Protein AF-A0A7S1MUW9-F1 (afdb_monomer)

Foldseek 3Di:
DDPDDDDADPVRVVCVVVVVVVVLVVLVVVQVVVCVVPVAGQEAEEEEEPVDDPVVVVVVVVVQQVDADPVRHGGNYHYHYHYDHACVQVVCVVVVVGPYYYPHDDDDDDPPDDDDD

Secondary structure (DSSP, 8-state):
----PPPPPHHHHHHHHHHHHHHHHHHHHHHHHHHHHHSS-SEEEEEEETTS-HHHHHHHHHHHHH---TTSPPP-PEEEEEEE-TTHHHHHHHTTS-SEEES-------TT-----

Structure (mmCIF, N/CA/C/O backbone):
data_AF-A0A7S1MUW9-F1
#
_entry.id   AF-A0A7S1MUW9-F1
#
loop_
_atom_site.group_PDB
_atom_site.id
_atom_site.type_symbol
_atom_site.label_atom_id
_atom_site.label_alt_id
_atom_site.label_comp_id
_atom_site.label_asym_id
_atom_site.label_entity_id
_atom_site.label_seq_id
_atom_site.pdbx_PDB_ins_code
_atom_site.Cartn_x
_atom_site.Cartn_y
_atom_site.Cartn_z
_atom_site.occupancy
_atom_site.B_iso_or_equiv
_atom_site.auth_seq_id
_atom_site.auth_comp_id
_atom_site.auth_asym_id
_atom_site.auth_atom_id
_atom_site.pdbx_PDB_model_num
ATOM 1 N N . ARG A 1 1 ? -14.081 40.974 12.068 1.00 49.91 1 ARG A N 1
ATOM 2 C CA . ARG A 1 1 ? -14.642 39.647 11.719 1.00 49.91 1 ARG A CA 1
ATOM 3 C C . ARG A 1 1 ? -13.816 38.604 12.465 1.00 49.91 1 ARG A C 1
ATOM 5 O O . ARG A 1 1 ? -12.704 38.341 12.044 1.00 49.91 1 ARG A O 1
ATOM 12 N N . SER A 1 2 ? -14.281 38.141 13.627 1.00 49.88 2 SER A N 1
ATOM 13 C CA . SER A 1 2 ? -13.560 37.153 14.443 1.00 49.88 2 SER A CA 1
ATOM 14 C C . SER A 1 2 ? -14.058 35.762 14.054 1.00 49.88 2 SER A C 1
ATOM 16 O O . SER A 1 2 ? -15.245 35.469 14.198 1.00 49.88 2 SER A O 1
ATOM 18 N N . SER A 1 3 ? -13.181 34.947 13.473 1.00 55.06 3 SER A N 1
ATOM 19 C CA . SER A 1 3 ? -13.451 33.548 13.152 1.00 55.06 3 SER A CA 1
ATOM 20 C C . SER A 1 3 ? -13.423 32.739 14.445 1.00 55.06 3 SER A C 1
ATOM 22 O O . SER A 1 3 ? -12.357 32.478 14.999 1.00 55.06 3 SER A O 1
ATOM 24 N N . ARG A 1 4 ? -14.604 32.368 14.946 1.00 63.69 4 ARG A N 1
ATOM 25 C CA . ARG A 1 4 ? -14.751 31.425 16.059 1.00 63.69 4 ARG A CA 1
ATOM 26 C C . ARG A 1 4 ? -14.201 30.072 15.610 1.00 63.69 4 ARG A C 1
ATOM 28 O O . ARG A 1 4 ? -14.782 29.428 14.742 1.00 63.69 4 ARG A O 1
ATOM 35 N N . GLN A 1 5 ? -13.067 29.675 16.169 1.00 63.66 5 GLN A N 1
ATOM 36 C CA . GLN A 1 5 ? -12.464 28.375 15.916 1.00 63.66 5 GLN A CA 1
ATOM 37 C C . GLN A 1 5 ? -13.308 27.314 16.630 1.00 63.66 5 GLN A C 1
ATOM 39 O O . GLN A 1 5 ? -13.495 27.383 17.844 1.00 63.66 5 GLN A O 1
ATOM 44 N N . ALA A 1 6 ? -13.901 26.396 15.867 1.00 72.31 6 ALA A N 1
ATOM 45 C CA . ALA A 1 6 ? -14.698 25.313 16.427 1.00 72.31 6 ALA A CA 1
ATOM 46 C C . ALA A 1 6 ? -13.759 24.312 17.113 1.00 72.31 6 ALA A C 1
ATOM 48 O O . ALA A 1 6 ? -12.879 23.744 16.468 1.00 72.31 6 ALA A O 1
ATOM 49 N N . VAL A 1 7 ? -13.936 24.128 18.420 1.00 81.56 7 VAL A N 1
ATOM 50 C CA . VAL A 1 7 ? -13.227 23.124 19.219 1.00 81.56 7 VAL A CA 1
ATOM 51 C C . VAL A 1 7 ? -14.192 21.972 19.461 1.00 81.56 7 VAL A C 1
ATOM 53 O O . VAL A 1 7 ? -15.357 22.202 19.795 1.00 81.56 7 VAL A O 1
ATOM 56 N N . LEU A 1 8 ? -13.723 20.742 19.254 1.00 79.00 8 LEU A N 1
ATOM 57 C CA . LEU A 1 8 ? -14.513 19.547 19.529 1.00 79.00 8 LEU A CA 1
ATOM 58 C C . LEU A 1 8 ? -14.856 19.482 21.022 1.00 79.00 8 LEU A C 1
ATOM 60 O O . LEU A 1 8 ? -14.048 19.815 21.888 1.00 79.00 8 LEU A O 1
ATOM 64 N N . THR A 1 9 ? -16.086 19.078 21.320 1.00 91.69 9 THR A N 1
ATOM 65 C CA . THR A 1 9 ? -16.493 18.750 22.688 1.00 91.69 9 THR A CA 1
ATOM 66 C C . THR A 1 9 ? -15.922 17.385 23.069 1.00 91.69 9 THR A C 1
ATOM 68 O O . THR A 1 9 ? -15.565 16.606 22.189 1.00 91.69 9 THR A O 1
ATOM 71 N N . SER A 1 10 ? -15.896 17.041 24.358 1.00 85.75 10 SER A N 1
ATOM 72 C CA . SER A 1 10 ? -15.489 15.699 24.811 1.00 85.75 10 SER A CA 1
ATOM 73 C C . SER A 1 10 ? -16.268 14.581 24.103 1.00 85.75 10 SER A C 1
ATOM 75 O O . SER A 1 10 ? -15.675 13.625 23.617 1.00 85.75 10 SER A O 1
ATOM 77 N N . ALA A 1 11 ? -17.584 14.752 23.949 1.00 85.56 11 ALA A N 1
ATOM 78 C CA . ALA A 1 11 ? -18.428 13.833 23.187 1.00 85.56 11 ALA A CA 1
ATOM 79 C C . ALA A 1 11 ? -18.089 13.816 21.683 1.00 85.56 11 ALA A C 1
ATOM 81 O O . ALA A 1 11 ? -18.139 12.764 21.053 1.00 85.56 11 ALA A O 1
ATOM 82 N N . GLY A 1 12 ? -17.728 14.966 21.102 1.00 89.56 12 GLY A N 1
ATOM 83 C CA . GLY A 1 12 ? -17.287 15.055 19.709 1.00 89.56 12 GLY A CA 1
ATOM 84 C C . GLY A 1 12 ? -15.931 14.387 19.467 1.00 89.56 12 GLY A C 1
ATOM 85 O O . GLY A 1 12 ? -15.728 13.805 18.407 1.00 89.56 12 GLY A O 1
ATOM 86 N N . GLN A 1 13 ? -15.026 14.439 20.446 1.00 90.69 13 GLN A N 1
ATOM 87 C CA . GLN A 1 13 ? -13.736 13.751 20.404 1.00 90.69 13 GLN A CA 1
ATOM 88 C C . GLN A 1 13 ? -13.928 12.230 20.401 1.00 90.69 13 GLN A C 1
ATOM 90 O O . GLN A 1 13 ? -13.397 11.556 19.524 1.00 90.69 13 GLN A O 1
ATOM 95 N N . GLU A 1 14 ? -14.732 11.712 21.333 1.00 88.94 14 GLU A N 1
ATOM 96 C CA . GLU A 1 14 ? -15.030 10.277 21.431 1.00 88.94 14 GLU A CA 1
ATOM 97 C C . GLU A 1 14 ? -15.754 9.756 20.185 1.00 88.94 14 GLU A C 1
ATOM 99 O O . GLU A 1 14 ? -15.379 8.731 19.620 1.00 88.94 14 GLU A O 1
ATOM 104 N N . LEU A 1 15 ? -16.726 10.516 19.669 1.00 91.31 15 LEU A N 1
ATOM 105 C CA . LEU A 1 15 ? -17.398 10.173 18.415 1.00 91.31 15 LEU A CA 1
ATOM 106 C C . LEU A 1 15 ? -16.426 10.125 17.228 1.00 91.31 15 LEU A C 1
ATOM 108 O O . LEU A 1 15 ? -16.588 9.295 16.338 1.00 91.31 15 LEU A O 1
ATOM 112 N N . LEU A 1 16 ? -15.427 11.011 17.189 1.00 90.12 16 LEU A N 1
ATOM 113 C CA . LEU A 1 16 ? -14.424 11.015 16.126 1.00 90.12 16 LEU A CA 1
ATOM 114 C C . LEU A 1 16 ? -13.533 9.767 16.192 1.00 90.12 16 LEU A C 1
ATOM 116 O O . LEU A 1 16 ? -13.212 9.202 15.147 1.00 90.12 16 LEU A O 1
ATOM 120 N N . ILE A 1 17 ? -13.137 9.353 17.399 1.00 88.00 17 ILE A N 1
ATOM 121 C CA . ILE A 1 17 ? -12.303 8.165 17.622 1.00 88.00 17 ILE A CA 1
ATOM 122 C C . ILE A 1 17 ? -13.068 6.913 17.189 1.00 88.00 17 ILE A C 1
ATOM 124 O O . ILE A 1 17 ? -12.619 6.202 16.288 1.00 88.00 17 ILE A O 1
ATOM 128 N N . GLU A 1 18 ? -14.259 6.692 17.748 1.00 90.50 18 GLU A N 1
ATOM 129 C CA . GLU A 1 18 ? -15.059 5.508 17.420 1.00 90.50 18 GLU A CA 1
ATOM 130 C C . GLU A 1 18 ? -15.566 5.529 15.974 1.00 90.50 18 GLU A C 1
ATOM 132 O O . GLU A 1 18 ? -15.588 4.503 15.298 1.00 90.50 18 GLU A O 1
ATOM 137 N N . GLY A 1 19 ? -15.894 6.706 15.436 1.00 88.12 19 GLY A N 1
ATOM 138 C CA . GLY A 1 19 ? -16.291 6.855 14.038 1.00 88.12 19 GLY A CA 1
ATOM 139 C C . GLY A 1 19 ? -15.185 6.454 13.059 1.00 88.12 19 GLY A C 1
ATOM 140 O O . GLY A 1 19 ? -15.464 5.787 12.064 1.00 88.12 19 GLY A O 1
ATOM 141 N N . ARG A 1 20 ? -13.923 6.810 13.342 1.00 88.31 20 ARG A N 1
ATOM 142 C CA . ARG A 1 20 ? -12.776 6.383 12.521 1.00 88.31 20 ARG A CA 1
ATOM 143 C C . ARG A 1 20 ? -12.573 4.877 12.578 1.00 88.31 20 ARG A C 1
ATOM 145 O O . ARG A 1 20 ? -12.384 4.266 11.531 1.00 88.31 20 ARG A O 1
ATOM 152 N N . ARG A 1 21 ? -12.665 4.287 13.771 1.00 86.75 21 ARG A N 1
ATOM 153 C CA . ARG A 1 21 ? -12.562 2.838 13.948 1.00 86.75 21 ARG A CA 1
ATOM 154 C C . ARG A 1 21 ? -13.638 2.095 13.151 1.00 86.75 21 ARG A C 1
ATOM 156 O O . ARG A 1 21 ? -13.322 1.170 12.411 1.00 86.75 21 ARG A O 1
ATOM 163 N N . LEU A 1 22 ? -14.898 2.523 13.245 1.00 88.00 22 LEU A N 1
ATOM 164 C CA . LEU A 1 22 ? -16.001 1.899 12.506 1.00 88.00 22 LEU A CA 1
ATOM 165 C C . LEU A 1 22 ? -15.837 2.029 10.987 1.00 88.00 22 LEU A C 1
ATOM 167 O O . LEU A 1 22 ? -16.148 1.090 10.257 1.00 88.00 22 LEU A O 1
ATOM 171 N N . LEU A 1 23 ? -15.336 3.171 10.505 1.00 84.00 23 LEU A N 1
ATOM 172 C CA . LEU A 1 23 ? -15.016 3.350 9.087 1.00 84.00 23 LEU A CA 1
ATOM 173 C C . LEU A 1 23 ? -13.931 2.370 8.628 1.00 84.00 23 LEU A C 1
ATOM 175 O O . LEU A 1 23 ? -14.105 1.732 7.594 1.00 84.00 23 LEU A O 1
ATOM 179 N N . GLN A 1 24 ? -12.871 2.184 9.419 1.00 78.94 24 GLN A N 1
ATOM 180 C CA . GLN A 1 24 ? -11.824 1.200 9.124 1.00 78.94 24 GLN A CA 1
ATOM 181 C C . GLN A 1 24 ? -12.382 -0.231 9.069 1.00 78.94 24 GLN A C 1
ATOM 183 O O . GLN A 1 24 ? -12.053 -0.992 8.159 1.00 78.94 24 GLN A O 1
ATOM 188 N N . GLU A 1 25 ? -13.261 -0.599 10.006 1.00 77.88 25 GLU A N 1
ATOM 189 C CA . GLU A 1 25 ? -13.910 -1.915 10.017 1.00 77.88 25 GLU A CA 1
ATOM 190 C C . GLU A 1 25 ? -14.807 -2.121 8.779 1.00 77.88 25 GLU A C 1
ATOM 192 O O . GLU A 1 25 ? -14.772 -3.183 8.150 1.00 77.88 25 GLU A O 1
ATOM 197 N N . LEU A 1 26 ? -15.570 -1.099 8.378 1.00 76.38 26 LEU A N 1
ATOM 198 C CA . LEU A 1 26 ? -16.399 -1.119 7.167 1.00 76.38 26 LEU A CA 1
ATOM 199 C C . LEU A 1 26 ? -15.565 -1.253 5.887 1.00 76.38 26 LEU A C 1
ATOM 201 O O . LEU A 1 26 ? -15.897 -2.076 5.028 1.00 76.38 26 LEU A O 1
ATOM 205 N N . ASP A 1 27 ? -14.475 -0.495 5.773 1.00 75.69 27 ASP A N 1
ATOM 206 C CA . ASP A 1 27 ? -13.556 -0.568 4.634 1.00 75.69 27 ASP A CA 1
ATOM 207 C C . ASP A 1 27 ? -12.922 -1.963 4.531 1.00 75.69 27 ASP A C 1
ATOM 209 O O . ASP A 1 27 ? -12.880 -2.555 3.447 1.00 75.69 27 ASP A O 1
ATOM 213 N N . ALA A 1 28 ? -12.525 -2.557 5.662 1.00 75.75 28 ALA A N 1
ATOM 214 C CA . ALA A 1 28 ? -11.990 -3.916 5.706 1.00 75.75 28 ALA A CA 1
ATOM 215 C C . ALA A 1 28 ? -13.003 -4.966 5.209 1.00 75.75 28 ALA A C 1
ATOM 217 O O . ALA A 1 28 ? -12.640 -5.881 4.458 1.00 75.75 28 ALA A O 1
ATOM 218 N N . VAL A 1 29 ? -14.283 -4.836 5.581 1.00 76.81 29 VAL A N 1
ATOM 219 C CA . VAL A 1 29 ? -15.356 -5.723 5.099 1.00 76.81 29 VAL A CA 1
ATOM 220 C C . VAL A 1 29 ? -15.573 -5.550 3.595 1.00 76.81 29 VAL A C 1
ATOM 222 O O . VAL A 1 29 ? -15.611 -6.545 2.867 1.00 76.81 29 VAL A O 1
ATOM 225 N N . ALA A 1 30 ? -15.663 -4.311 3.107 1.00 71.69 30 ALA A N 1
ATOM 226 C CA . ALA A 1 30 ? -15.852 -4.022 1.687 1.00 71.69 30 ALA A CA 1
ATOM 227 C C . ALA A 1 30 ? -14.697 -4.570 0.831 1.00 71.69 30 ALA A C 1
ATOM 229 O O . ALA A 1 30 ? -14.931 -5.199 -0.207 1.00 71.69 30 ALA A O 1
ATOM 230 N N . ASN A 1 31 ? -13.459 -4.400 1.301 1.00 67.31 31 ASN A N 1
ATOM 231 C CA . ASN A 1 31 ? -12.265 -4.926 0.647 1.00 67.31 31 ASN A CA 1
ATOM 232 C C . ASN A 1 31 ? -12.250 -6.458 0.631 1.00 67.31 31 ASN A C 1
ATOM 234 O O . ASN A 1 31 ? -11.940 -7.055 -0.400 1.00 67.31 31 ASN A O 1
ATOM 238 N N . ARG A 1 32 ? -12.664 -7.115 1.723 1.00 71.44 32 ARG A N 1
ATOM 239 C CA . ARG A 1 32 ? -12.769 -8.582 1.777 1.00 71.44 32 ARG A CA 1
ATOM 240 C C . ARG A 1 32 ? -13.807 -9.122 0.797 1.00 71.44 32 ARG A C 1
ATOM 242 O O . ARG A 1 32 ? -13.526 -10.098 0.109 1.00 71.44 32 ARG A O 1
ATOM 249 N N . VAL A 1 33 ? -14.980 -8.495 0.713 1.00 66.38 33 VAL A N 1
ATOM 250 C CA . VAL A 1 33 ? -16.025 -8.888 -0.247 1.00 66.38 33 VAL A CA 1
ATOM 251 C C . VAL A 1 33 ? -15.523 -8.724 -1.681 1.00 66.38 33 VAL A C 1
ATOM 253 O O . VAL A 1 33 ? -15.708 -9.627 -2.495 1.00 66.38 33 VAL A O 1
ATOM 256 N N . ARG A 1 34 ? -14.834 -7.615 -1.984 1.00 59.50 34 ARG A N 1
ATOM 257 C CA . ARG A 1 34 ? -14.281 -7.373 -3.322 1.00 59.50 34 ARG A CA 1
ATOM 258 C C . ARG A 1 34 ? -13.210 -8.401 -3.684 1.00 59.50 34 ARG A C 1
ATOM 260 O O . ARG A 1 34 ? -13.311 -8.998 -4.749 1.00 59.50 34 ARG A O 1
ATOM 267 N N . ARG A 1 35 ? -12.293 -8.707 -2.760 1.00 65.75 35 ARG A N 1
ATOM 268 C CA . ARG A 1 35 ? -11.271 -9.750 -2.934 1.00 65.75 35 ARG A CA 1
ATOM 269 C C . ARG A 1 35 ? -11.868 -11.135 -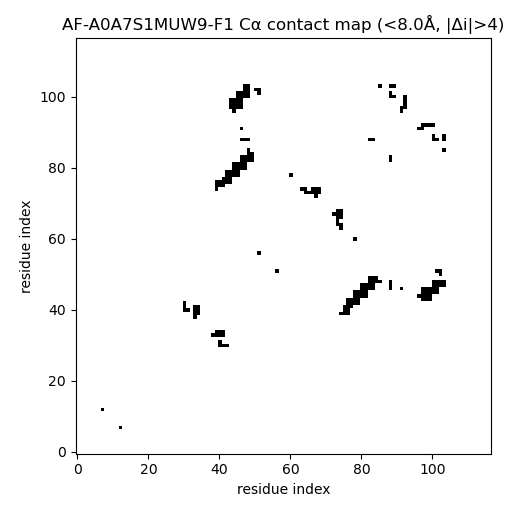3.162 1.00 65.75 35 ARG A C 1
ATOM 271 O O . ARG A 1 35 ? -11.350 -11.881 -3.978 1.00 65.75 35 ARG A O 1
ATOM 278 N N . ILE A 1 36 ? -12.960 -11.484 -2.483 1.00 62.59 36 ILE A N 1
ATOM 279 C CA . ILE A 1 36 ? -13.650 -12.764 -2.715 1.00 62.59 36 ILE A CA 1
ATOM 280 C C . ILE A 1 36 ? -14.298 -12.796 -4.107 1.00 62.59 36 ILE A C 1
ATOM 282 O O . ILE A 1 36 ? -14.291 -13.837 -4.755 1.00 62.59 36 ILE A O 1
ATOM 286 N N . ALA A 1 37 ? -14.848 -11.672 -4.572 1.00 57.06 37 ALA A N 1
ATOM 287 C CA . ALA A 1 37 ? -15.536 -11.599 -5.859 1.00 57.06 37 ALA A CA 1
ATOM 288 C C . ALA A 1 37 ? -14.587 -11.553 -7.070 1.00 57.06 37 ALA A C 1
ATOM 290 O O . ALA A 1 37 ? -14.951 -12.051 -8.131 1.00 57.06 37 ALA A O 1
ATOM 291 N N . THR A 1 38 ? -13.402 -10.950 -6.938 1.00 58.47 38 THR A N 1
ATOM 292 C CA . THR A 1 38 ? -12.468 -10.733 -8.061 1.00 58.47 38 THR A CA 1
ATOM 293 C C . THR A 1 38 ? -11.147 -11.485 -7.924 1.00 58.47 38 THR A C 1
ATOM 295 O O . THR A 1 38 ? -10.402 -11.565 -8.892 1.00 58.47 38 THR A O 1
ATOM 298 N N . GLY A 1 39 ? -10.814 -11.991 -6.735 1.00 63.06 39 GLY A N 1
ATOM 299 C CA . GLY A 1 39 ? -9.461 -12.441 -6.388 1.00 63.06 39 GLY A CA 1
ATOM 300 C C . GLY A 1 39 ? -8.491 -11.298 -6.049 1.00 63.06 39 GLY A C 1
ATOM 301 O O . GLY A 1 39 ? -7.389 -11.567 -5.582 1.00 63.06 39 GLY A O 1
ATOM 302 N N . TRP A 1 40 ? -8.896 -10.033 -6.225 1.00 63.53 40 TRP A N 1
ATOM 303 C CA . TRP A 1 40 ? -8.039 -8.847 -6.108 1.00 63.53 40 TRP A CA 1
ATOM 304 C C . TRP A 1 40 ? -8.533 -7.871 -5.037 1.00 63.53 40 TRP A C 1
ATOM 306 O O . TRP A 1 40 ? -9.731 -7.617 -4.898 1.00 63.53 40 TRP A O 1
ATOM 316 N N . GLU A 1 41 ? -7.606 -7.264 -4.301 1.00 67.50 41 GLU A N 1
ATOM 317 C CA . GLU A 1 41 ? -7.922 -6.183 -3.362 1.00 67.50 41 GLU A CA 1
ATOM 318 C C . GLU A 1 41 ? -8.327 -4.902 -4.105 1.00 67.50 41 GLU A C 1
ATOM 320 O O . GLU A 1 41 ? -7.793 -4.597 -5.172 1.00 67.50 41 GLU A O 1
ATOM 325 N N . SER A 1 42 ? -9.285 -4.141 -3.553 1.00 76.62 42 SER A N 1
ATOM 326 C CA . SER A 1 42 ? -9.751 -2.866 -4.130 1.00 76.62 42 SER A CA 1
ATOM 327 C C . SER A 1 42 ? -8.628 -1.853 -4.302 1.00 76.62 42 SER A C 1
ATOM 329 O O . SER A 1 42 ? -8.578 -1.095 -5.269 1.00 76.62 42 SER A O 1
ATOM 331 N N . GLU A 1 43 ? -7.809 -1.777 -3.264 1.00 86.62 43 GLU A N 1
ATOM 332 C CA . GLU A 1 43 ? -6.828 -0.748 -3.025 1.00 86.62 43 GLU A CA 1
ATOM 333 C C . GLU A 1 43 ? -5.741 -1.369 -2.158 1.00 86.62 43 GLU A C 1
ATOM 335 O O . GLU A 1 43 ? -6.061 -2.096 -1.222 1.00 86.62 43 GLU A O 1
ATOM 340 N N . LEU A 1 44 ? -4.489 -1.092 -2.505 1.00 88.62 44 LEU A N 1
ATOM 341 C CA . LEU A 1 44 ? -3.310 -1.530 -1.776 1.00 88.62 44 LEU A CA 1
ATOM 342 C C . LEU A 1 44 ? -2.522 -0.283 -1.384 1.00 88.62 44 LEU A C 1
ATOM 344 O O . LEU A 1 44 ? -2.021 0.444 -2.252 1.00 88.62 44 LEU A O 1
ATOM 348 N N . THR A 1 45 ? -2.438 -0.015 -0.085 1.00 92.06 45 THR A N 1
ATOM 349 C CA . THR A 1 45 ? -1.687 1.112 0.464 1.00 92.06 45 THR A CA 1
ATOM 350 C C . THR A 1 45 ? -0.286 0.662 0.841 1.00 92.06 45 THR A C 1
ATOM 352 O O . THR A 1 45 ? -0.085 -0.118 1.765 1.00 92.06 45 THR A O 1
ATOM 355 N N . MET A 1 46 ? 0.702 1.181 0.124 1.00 92.75 46 MET A N 1
ATOM 356 C CA . MET A 1 46 ? 2.111 0.893 0.347 1.00 92.75 46 MET A CA 1
ATOM 357 C C . MET A 1 46 ? 2.775 2.088 1.016 1.00 92.75 46 MET A C 1
ATOM 359 O O . MET A 1 46 ? 2.608 3.228 0.573 1.00 92.75 46 MET A 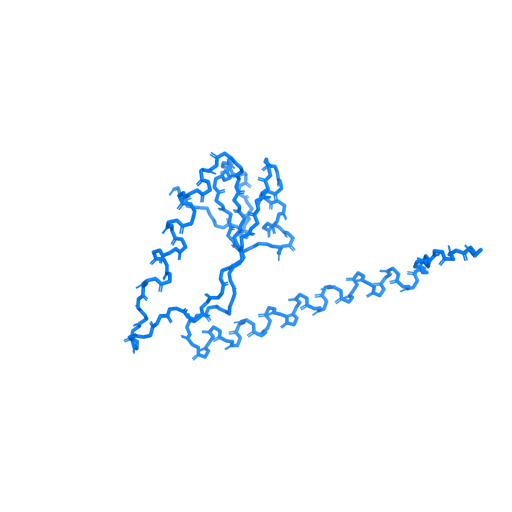O 1
ATOM 363 N N . VAL A 1 47 ? 3.564 1.825 2.048 1.00 92.25 47 VAL A N 1
ATOM 364 C CA . VAL A 1 47 ? 4.453 2.805 2.662 1.00 92.25 47 VAL A CA 1
ATOM 365 C C . VAL A 1 47 ? 5.898 2.478 2.304 1.00 92.25 47 VAL A C 1
ATOM 367 O O . VAL A 1 47 ? 6.313 1.321 2.308 1.00 92.25 47 VAL A O 1
ATOM 370 N N . VAL A 1 48 ? 6.665 3.495 1.937 1.00 90.88 48 VAL A N 1
ATOM 371 C CA . VAL A 1 48 ? 8.044 3.329 1.483 1.00 90.88 48 VAL A CA 1
ATOM 372 C C . VAL A 1 48 ? 8.950 4.230 2.301 1.00 90.88 48 VAL A C 1
ATOM 374 O O . VAL A 1 48 ? 8.658 5.419 2.449 1.00 90.88 48 VAL A O 1
ATOM 377 N N . ASP A 1 49 ? 10.037 3.661 2.819 1.00 88.75 49 ASP A N 1
ATOM 378 C CA . ASP A 1 49 ? 11.088 4.441 3.465 1.00 88.75 49 ASP A CA 1
ATOM 379 C C . ASP A 1 49 ? 11.789 5.355 2.444 1.00 88.75 49 ASP A C 1
ATOM 381 O O . ASP A 1 49 ? 12.101 4.939 1.324 1.00 88.75 49 ASP A O 1
ATOM 385 N N . ASP A 1 50 ? 12.049 6.608 2.822 1.00 84.62 50 ASP A N 1
ATOM 386 C CA . ASP A 1 50 ? 12.678 7.611 1.948 1.00 84.62 50 ASP A CA 1
ATOM 387 C C . ASP A 1 50 ? 14.079 7.212 1.435 1.00 84.62 50 ASP A C 1
ATOM 389 O O . ASP A 1 50 ? 14.535 7.747 0.422 1.00 84.62 50 ASP A O 1
ATOM 393 N N . ALA A 1 51 ? 14.752 6.240 2.064 1.00 85.88 51 ALA A N 1
ATOM 394 C CA . ALA A 1 51 ? 15.999 5.669 1.557 1.00 85.88 51 ALA A CA 1
ATOM 395 C C . ALA A 1 51 ? 15.828 4.924 0.219 1.00 85.88 51 ALA A C 1
ATOM 397 O O . ALA A 1 51 ? 16.798 4.762 -0.529 1.00 85.88 51 ALA A O 1
ATOM 398 N N . ILE A 1 52 ? 14.613 4.474 -0.115 1.00 86.31 52 ILE A N 1
ATOM 399 C CA . ILE A 1 52 ? 14.322 3.840 -1.402 1.00 86.31 52 ILE A CA 1
ATOM 400 C C . ILE A 1 52 ? 14.159 4.906 -2.487 1.00 86.31 52 ILE A C 1
ATOM 402 O O . ILE A 1 52 ? 13.394 5.867 -2.377 1.00 86.31 52 ILE A O 1
ATOM 406 N N . ALA A 1 53 ? 14.832 4.690 -3.618 1.00 89.06 53 ALA A N 1
ATOM 407 C CA . ALA A 1 53 ? 14.687 5.549 -4.782 1.00 89.06 53 ALA A CA 1
ATOM 408 C C . ALA A 1 53 ? 13.233 5.542 -5.292 1.00 89.06 53 ALA A C 1
ATOM 410 O O . ALA A 1 53 ? 12.762 4.549 -5.843 1.00 89.06 53 ALA A O 1
ATOM 411 N N . ARG A 1 54 ? 12.548 6.691 -5.198 1.00 88.31 54 ARG A N 1
ATOM 412 C CA . ARG A 1 54 ? 11.161 6.879 -5.679 1.00 88.31 54 ARG A CA 1
ATOM 413 C C . ARG A 1 54 ? 10.934 6.371 -7.103 1.00 88.31 54 ARG A C 1
ATOM 415 O O . ARG A 1 54 ? 9.880 5.824 -7.400 1.00 88.31 54 ARG A O 1
ATOM 422 N N . ARG A 1 55 ? 11.931 6.528 -7.980 1.00 92.00 55 ARG A N 1
ATOM 423 C CA . ARG A 1 55 ? 11.856 6.032 -9.358 1.00 92.00 55 ARG A CA 1
ATOM 424 C C . ARG A 1 55 ? 11.690 4.515 -9.420 1.00 92.00 55 ARG A C 1
ATOM 426 O O . ARG A 1 55 ? 10.833 4.057 -10.156 1.00 92.00 55 ARG A O 1
ATOM 433 N N . ALA A 1 56 ? 12.430 3.764 -8.606 1.00 90.62 56 ALA A N 1
ATOM 434 C CA . ALA A 1 56 ? 12.298 2.311 -8.557 1.00 90.62 56 ALA A CA 1
ATOM 435 C C . ALA A 1 56 ? 10.887 1.888 -8.117 1.00 90.62 56 ALA A C 1
ATOM 437 O O . ALA A 1 56 ? 10.324 0.952 -8.671 1.00 90.62 56 ALA A O 1
ATOM 438 N N . VAL A 1 57 ? 10.281 2.618 -7.172 1.00 92.44 57 VAL A N 1
ATOM 439 C CA . VAL A 1 57 ? 8.887 2.382 -6.763 1.00 92.44 57 VAL A CA 1
ATOM 440 C C . VAL A 1 57 ? 7.925 2.641 -7.919 1.00 92.44 57 VAL A C 1
ATOM 442 O O . VAL A 1 57 ? 7.041 1.829 -8.166 1.00 92.44 57 VAL A O 1
ATOM 445 N N . PHE A 1 58 ? 8.094 3.743 -8.653 1.00 93.56 58 PHE A N 1
ATOM 446 C CA . PHE A 1 58 ? 7.242 4.031 -9.807 1.00 93.56 58 PHE A CA 1
ATOM 447 C C . PHE A 1 58 ? 7.406 3.008 -10.933 1.00 93.56 58 PHE A C 1
ATOM 449 O O . PHE A 1 58 ? 6.396 2.586 -11.488 1.00 93.56 58 PHE A O 1
ATOM 456 N N . ASP A 1 59 ? 8.629 2.550 -11.204 1.00 94.19 59 ASP A N 1
ATOM 457 C CA . ASP A 1 59 ? 8.891 1.490 -12.182 1.00 94.19 59 ASP A CA 1
ATOM 458 C C . ASP A 1 59 ? 8.187 0.176 -11.762 1.00 94.19 59 ASP A C 1
ATOM 460 O O . ASP A 1 59 ? 7.584 -0.505 -12.592 1.00 94.19 59 ASP A O 1
ATOM 464 N N . LEU A 1 60 ? 8.178 -0.160 -10.463 1.00 92.69 60 LEU A N 1
ATOM 465 C CA . LEU A 1 60 ? 7.431 -1.310 -9.927 1.00 92.69 60 LEU A CA 1
ATOM 466 C C . LEU A 1 60 ? 5.911 -1.138 -10.052 1.00 92.69 60 LEU A C 1
ATOM 468 O O . LEU A 1 60 ? 5.211 -2.085 -10.408 1.00 92.69 60 LEU A O 1
ATOM 472 N N . MET A 1 61 ? 5.387 0.059 -9.777 1.00 94.06 61 MET A N 1
ATOM 473 C CA . MET A 1 61 ? 3.960 0.359 -9.935 1.00 94.06 61 MET A CA 1
ATOM 474 C C . MET A 1 61 ? 3.528 0.250 -11.401 1.00 94.06 61 MET A C 1
ATOM 476 O O . MET A 1 61 ? 2.468 -0.302 -11.693 1.00 94.06 61 MET A O 1
ATOM 480 N N . GLU A 1 62 ? 4.344 0.749 -12.328 1.00 94.50 62 GLU A N 1
ATOM 481 C CA . GLU A 1 62 ? 4.112 0.600 -13.765 1.00 94.50 62 GLU A CA 1
ATOM 482 C C . GLU A 1 62 ? 4.126 -0.879 -14.167 1.00 94.50 62 GLU A C 1
ATOM 484 O O . GLU A 1 62 ? 3.190 -1.350 -14.816 1.00 94.50 62 GLU A O 1
ATOM 489 N N . ALA A 1 63 ? 5.132 -1.634 -13.716 1.00 93.94 63 ALA A N 1
ATOM 490 C CA . ALA A 1 63 ? 5.228 -3.066 -13.969 1.00 93.94 63 ALA A CA 1
ATOM 491 C C . ALA A 1 63 ? 4.023 -3.842 -13.415 1.00 93.94 63 ALA A C 1
ATOM 493 O O . ALA A 1 63 ? 3.571 -4.787 -14.061 1.00 93.94 63 ALA A O 1
ATOM 494 N N . PHE A 1 64 ? 3.481 -3.438 -12.261 1.00 92.00 64 PHE A N 1
ATOM 495 C CA . PHE A 1 64 ? 2.258 -4.004 -11.692 1.00 92.00 64 PHE A CA 1
ATOM 496 C C . PHE A 1 64 ? 1.047 -3.748 -12.595 1.00 92.00 64 PHE A C 1
ATOM 498 O O . PHE A 1 64 ? 0.358 -4.692 -12.971 1.00 92.00 64 PHE A O 1
ATOM 505 N N . TYR A 1 65 ? 0.808 -2.501 -13.010 1.00 92.06 65 TYR A N 1
ATOM 506 C CA . TYR A 1 65 ? -0.323 -2.180 -13.890 1.00 92.06 65 TYR A CA 1
ATOM 507 C C . TYR A 1 65 ? -0.187 -2.764 -15.305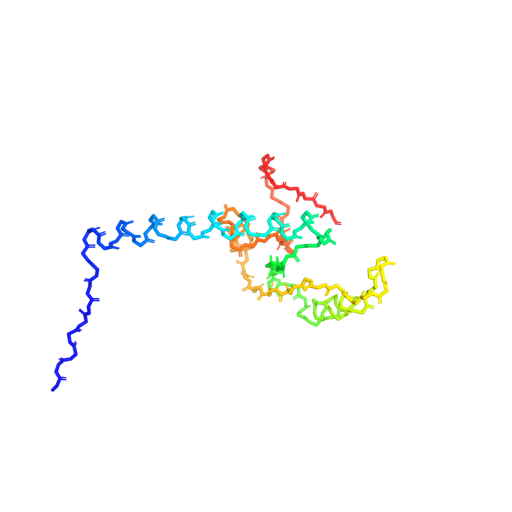 1.00 92.06 65 TYR A C 1
ATOM 509 O O . TYR A 1 65 ? -1.192 -2.922 -16.000 1.00 92.06 65 TYR A O 1
ATOM 517 N N . ALA A 1 66 ? 1.030 -3.107 -15.733 1.00 93.00 66 ALA A N 1
ATOM 518 C CA . ALA A 1 66 ? 1.280 -3.806 -16.989 1.00 93.00 66 ALA A CA 1
ATOM 519 C C . ALA A 1 66 ? 0.969 -5.315 -16.930 1.00 93.00 66 ALA A C 1
ATOM 521 O O . ALA A 1 66 ? 0.827 -5.936 -17.990 1.00 93.00 66 ALA A O 1
ATOM 522 N N . GLN A 1 67 ? 0.853 -5.905 -15.730 1.00 89.56 67 GLN A N 1
ATOM 523 C CA . GLN A 1 67 ? 0.482 -7.314 -15.566 1.00 89.56 67 GLN A CA 1
ATOM 524 C C . GLN A 1 67 ? -0.904 -7.600 -16.145 1.00 89.56 67 GLN A C 1
ATOM 526 O O . GLN A 1 67 ? -1.713 -6.704 -16.396 1.00 89.56 67 GLN A O 1
ATOM 531 N N . ARG A 1 68 ? -1.181 -8.887 -16.354 1.00 86.06 68 ARG A N 1
ATOM 532 C CA . ARG A 1 68 ? -2.483 -9.371 -16.807 1.00 86.06 68 ARG A CA 1
ATOM 533 C C . ARG A 1 68 ? -2.997 -10.424 -15.844 1.00 86.06 68 ARG A C 1
ATOM 535 O O . ARG A 1 68 ? -2.277 -11.360 -15.509 1.00 86.06 68 ARG A O 1
ATOM 542 N N . CYS A 1 69 ? -4.233 -10.244 -15.402 1.00 83.12 69 CYS A N 1
ATOM 543 C CA . CYS A 1 69 ? -4.984 -11.239 -14.658 1.00 83.12 69 CYS A CA 1
ATOM 544 C C . CYS A 1 69 ? -5.285 -12.453 -15.559 1.00 83.12 69 CYS A C 1
ATOM 546 O O . CYS A 1 69 ? -5.121 -12.389 -16.779 1.00 83.12 69 CYS A O 1
ATOM 548 N N . GLU A 1 70 ? -5.746 -13.561 -14.971 1.00 80.75 70 GLU A N 1
ATOM 549 C CA . GLU A 1 70 ? -6.069 -14.796 -15.711 1.00 80.75 70 GLU A CA 1
ATOM 550 C C . GLU A 1 70 ? -7.114 -14.580 -16.821 1.00 80.75 70 GLU A C 1
ATOM 552 O O . GLU A 1 70 ? -7.085 -15.253 -17.849 1.00 80.75 70 GLU A O 1
ATOM 557 N N . ASP A 1 71 ? -8.001 -13.599 -16.646 1.00 81.69 71 ASP A N 1
ATOM 558 C CA . ASP A 1 71 ? -9.017 -13.184 -17.618 1.00 81.69 71 ASP A CA 1
ATOM 559 C C . ASP A 1 71 ? -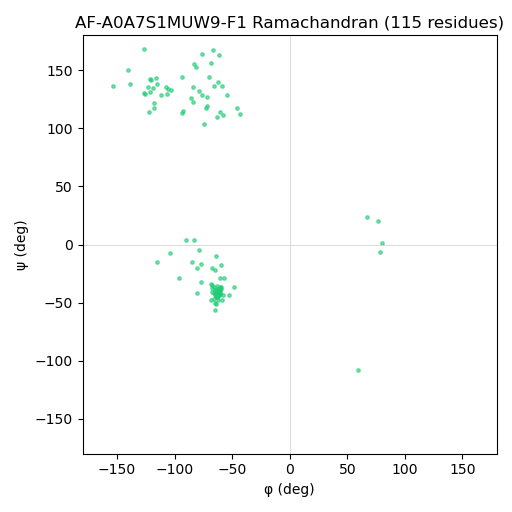8.493 -12.211 -18.702 1.00 81.69 71 ASP A C 1
ATOM 561 O O . ASP A 1 71 ? -9.256 -11.739 -19.546 1.00 81.69 71 ASP A O 1
ATOM 565 N N . GLY A 1 72 ? -7.190 -11.904 -18.699 1.00 83.44 72 GLY A N 1
ATOM 566 C CA . GLY A 1 72 ? -6.528 -11.009 -19.652 1.00 83.44 72 GLY A CA 1
ATOM 567 C C . GLY A 1 72 ? -6.701 -9.510 -19.367 1.00 83.44 72 GLY A C 1
ATOM 568 O O . GLY A 1 72 ? -6.184 -8.673 -20.121 1.00 83.44 72 GLY A O 1
ATOM 569 N N . THR A 1 73 ? -7.396 -9.137 -18.292 1.00 84.25 73 THR A N 1
ATOM 570 C CA . THR A 1 73 ? -7.570 -7.735 -17.886 1.00 84.25 73 THR A CA 1
ATOM 571 C C . THR A 1 73 ? -6.370 -7.230 -17.070 1.00 84.25 73 THR A C 1
ATOM 573 O O . THR A 1 73 ? -5.610 -8.037 -16.531 1.00 84.25 73 THR A O 1
ATOM 576 N N . PRO A 1 74 ? -6.098 -5.910 -17.027 1.00 84.88 74 PRO A N 1
ATOM 577 C CA . PRO A 1 74 ? -5.121 -5.370 -16.083 1.00 84.88 74 PRO A CA 1
ATOM 578 C C . PRO A 1 74 ? -5.638 -5.487 -14.636 1.00 84.88 74 PRO A C 1
ATOM 580 O O . PRO A 1 74 ? -6.856 -5.493 -14.435 1.00 84.88 74 PRO A O 1
ATOM 583 N N . PRO A 1 75 ? -4.751 -5.502 -13.623 1.00 86.69 75 PRO A N 1
ATOM 584 C CA . PRO A 1 75 ? -5.157 -5.545 -12.225 1.00 86.69 75 PRO A CA 1
ATOM 585 C C . PRO A 1 75 ? -6.136 -4.413 -11.875 1.00 86.69 75 PRO A C 1
ATOM 587 O O . PRO A 1 75 ? -5.835 -3.244 -12.132 1.00 86.69 75 PRO A O 1
ATOM 590 N N . PRO A 1 76 ? -7.288 -4.715 -11.249 1.00 83.31 76 PRO A N 1
ATOM 591 C CA . PRO A 1 76 ? -8.258 -3.697 -10.846 1.00 83.31 76 PRO A CA 1
ATOM 592 C C . PRO A 1 76 ? -7.849 -2.958 -9.559 1.00 83.31 76 PRO A C 1
ATOM 594 O O . PRO A 1 76 ? -8.547 -2.042 -9.123 1.00 83.31 76 PRO A O 1
ATOM 597 N N . THR A 1 77 ? -6.750 -3.371 -8.924 1.00 87.06 77 THR A N 1
ATOM 598 C CA . THR A 1 77 ? -6.269 -2.839 -7.648 1.00 87.06 77 THR A CA 1
ATOM 599 C C . THR A 1 77 ? -5.704 -1.436 -7.803 1.00 87.06 77 THR A C 1
ATOM 601 O O . THR A 1 77 ? -4.794 -1.193 -8.594 1.00 87.06 77 THR A O 1
ATOM 604 N N . ARG A 1 78 ? -6.200 -0.506 -6.988 1.00 89.81 78 ARG A N 1
ATOM 605 C CA . ARG A 1 78 ? -5.671 0.855 -6.911 1.00 89.81 78 ARG A CA 1
ATOM 606 C C . ARG A 1 78 ? -4.472 0.920 -5.969 1.00 89.81 78 ARG A C 1
ATOM 608 O O . ARG A 1 78 ? -4.595 0.620 -4.791 1.00 89.81 78 ARG A O 1
ATOM 615 N N . LEU A 1 79 ? -3.324 1.377 -6.448 1.00 92.88 79 LEU A N 1
ATOM 616 C CA . LEU A 1 79 ? -2.155 1.586 -5.590 1.00 92.88 79 LEU A CA 1
ATOM 617 C C . LEU A 1 79 ? -2.203 2.969 -4.920 1.00 92.88 79 LEU A C 1
ATOM 619 O O . LEU A 1 79 ? -2.307 3.992 -5.604 1.00 92.88 79 LEU A O 1
ATOM 623 N N . LYS A 1 80 ? -2.094 3.008 -3.588 1.00 93.75 80 LYS A N 1
ATOM 624 C CA . LYS A 1 80 ? -1.830 4.221 -2.799 1.00 93.75 80 LYS A CA 1
ATOM 625 C C . LYS A 1 80 ? -0.396 4.177 -2.291 1.00 93.75 80 LYS A C 1
ATOM 627 O O . LYS A 1 80 ? 0.011 3.188 -1.698 1.00 93.75 80 LYS A O 1
ATOM 632 N N . LEU A 1 81 ? 0.355 5.254 -2.501 1.00 92.12 81 LEU A N 1
ATOM 633 C CA . LEU A 1 81 ? 1.740 5.361 -2.051 1.00 92.12 81 LEU A CA 1
ATOM 634 C C . LEU A 1 81 ? 1.859 6.408 -0.943 1.00 92.12 81 LEU A C 1
ATOM 636 O O . LEU A 1 81 ? 1.439 7.553 -1.118 1.00 92.12 81 LEU A O 1
ATOM 640 N N . ARG A 1 82 ? 2.475 6.013 0.168 1.00 90.00 82 ARG A N 1
ATOM 641 C CA . ARG A 1 82 ? 2.908 6.884 1.260 1.00 90.00 82 ARG A CA 1
ATOM 642 C C . ARG A 1 82 ? 4.424 6.825 1.365 1.00 90.00 82 ARG A C 1
ATOM 644 O O . ARG A 1 82 ? 5.021 5.773 1.155 1.00 90.00 82 ARG A O 1
ATOM 651 N N . VAL A 1 83 ? 5.040 7.955 1.684 1.00 87.50 83 VAL A N 1
ATOM 652 C CA . VAL A 1 83 ? 6.476 8.021 1.959 1.00 87.50 83 VAL A CA 1
ATOM 653 C C . VAL A 1 83 ? 6.631 8.474 3.395 1.00 87.50 83 VAL A C 1
ATOM 655 O O . VAL A 1 83 ? 6.121 9.532 3.754 1.00 87.50 83 VAL A O 1
ATOM 658 N N . GLU A 1 84 ? 7.302 7.657 4.191 1.00 83.56 84 GLU A N 1
ATOM 659 C CA . GLU A 1 84 ? 7.564 7.909 5.606 1.00 83.56 84 GLU A CA 1
ATOM 660 C C . GLU A 1 84 ? 9.073 7.774 5.860 1.00 83.56 84 GLU A C 1
ATOM 662 O O . GLU A 1 84 ? 9.832 7.324 4.998 1.00 83.56 84 GLU A O 1
ATOM 667 N N . VAL A 1 85 ? 9.526 8.199 7.038 1.00 79.25 85 VAL A N 1
ATOM 668 C CA . VAL A 1 85 ? 10.941 8.149 7.434 1.00 79.25 85 VAL A CA 1
ATOM 669 C C . VAL A 1 85 ? 11.073 7.341 8.726 1.00 79.25 85 VAL A C 1
ATOM 671 O O . VAL A 1 85 ? 10.320 7.568 9.678 1.00 79.25 85 VAL A O 1
ATOM 674 N N . LEU A 1 86 ? 12.064 6.445 8.793 1.00 71.69 86 LEU A N 1
ATOM 675 C CA . LEU A 1 86 ? 12.432 5.686 9.997 1.00 71.69 86 LEU A CA 1
ATOM 676 C C . LEU A 1 86 ? 11.281 4.824 10.554 1.00 71.69 86 LEU A C 1
ATOM 678 O O . LEU A 1 86 ? 10.954 3.781 10.001 1.00 71.69 86 LEU A O 1
ATOM 682 N N . ALA A 1 87 ? 10.706 5.216 11.696 1.00 71.75 87 ALA A N 1
ATOM 683 C CA . ALA A 1 87 ? 9.699 4.432 12.409 1.00 71.75 87 ALA A CA 1
ATOM 684 C C . ALA A 1 87 ? 8.290 4.586 11.814 1.00 71.75 87 ALA A C 1
ATOM 686 O O . ALA A 1 87 ? 7.453 3.706 12.014 1.00 71.75 87 ALA A O 1
ATOM 687 N N . GLY A 1 88 ? 8.039 5.657 11.047 1.00 75.19 88 GLY A N 1
ATOM 688 C CA . GLY A 1 88 ? 6.719 5.928 10.464 1.00 75.19 88 GLY A CA 1
ATOM 689 C C . GLY A 1 88 ? 6.247 4.822 9.514 1.00 75.19 88 GLY A C 1
ATOM 690 O O . GLY A 1 88 ? 5.059 4.526 9.432 1.00 75.19 88 GLY A O 1
ATOM 691 N N . THR A 1 89 ? 7.188 4.130 8.872 1.00 78.94 89 THR A N 1
ATOM 692 C CA . THR A 1 89 ? 6.959 2.968 8.001 1.00 78.94 89 THR A CA 1
ATOM 693 C C . THR A 1 89 ? 6.356 1.788 8.775 1.00 78.94 89 THR A C 1
ATOM 695 O O . THR A 1 89 ? 5.458 1.111 8.278 1.00 78.94 89 THR A O 1
ATOM 698 N N . TRP A 1 90 ? 6.813 1.553 10.010 1.00 81.94 90 TRP A N 1
ATOM 699 C CA . TRP A 1 90 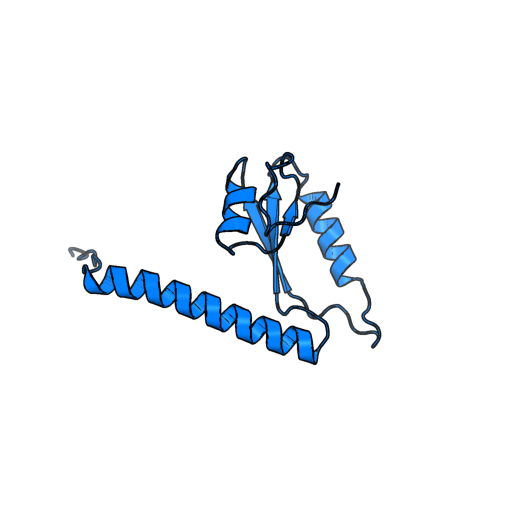? 6.313 0.475 10.872 1.00 81.94 90 TRP A CA 1
ATOM 700 C C . TRP A 1 90 ? 5.003 0.845 11.567 1.00 81.94 90 TRP A C 1
ATOM 702 O O . TRP A 1 90 ? 4.077 0.037 11.640 1.00 81.94 90 TRP A O 1
ATOM 712 N N . GLU A 1 91 ? 4.899 2.084 12.048 1.00 81.88 91 GLU A N 1
ATOM 713 C CA . GLU A 1 91 ? 3.677 2.591 12.670 1.00 81.88 91 GLU A CA 1
ATOM 714 C C . GLU A 1 91 ? 2.498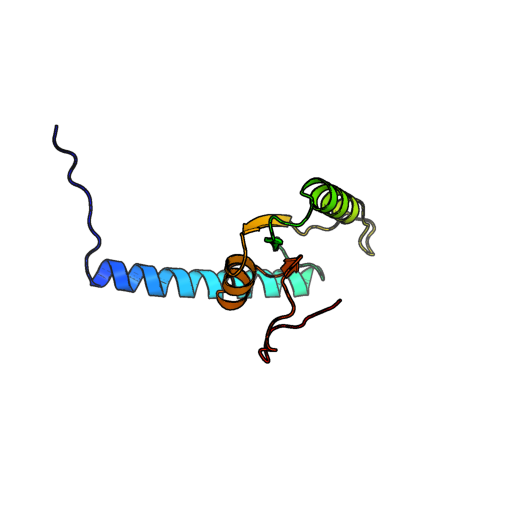 2.561 11.694 1.00 81.88 91 GLU A C 1
ATOM 716 O O . GLU A 1 91 ? 1.392 2.201 12.098 1.00 81.88 91 GLU A O 1
ATOM 721 N N . ALA A 1 92 ? 2.728 2.853 10.411 1.00 84.94 92 ALA A N 1
ATOM 722 C CA . ALA A 1 92 ? 1.689 2.772 9.393 1.00 84.94 92 ALA A CA 1
ATOM 723 C C . ALA A 1 92 ? 1.114 1.351 9.243 1.00 84.94 92 ALA A C 1
ATOM 725 O O . ALA A 1 92 ? -0.100 1.207 9.105 1.00 84.94 92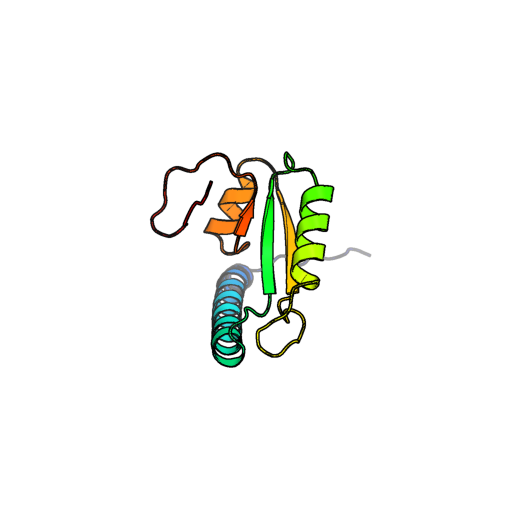 ALA A O 1
ATOM 726 N N . LEU A 1 93 ? 1.945 0.304 9.332 1.00 84.00 93 LEU A N 1
ATOM 727 C CA . LEU A 1 93 ? 1.469 -1.086 9.317 1.00 84.00 93 LEU A CA 1
ATOM 728 C C . LEU A 1 93 ? 0.673 -1.427 10.582 1.00 84.00 93 LEU A C 1
ATOM 730 O O . LEU A 1 93 ? -0.420 -1.984 10.500 1.00 84.00 93 LEU A O 1
ATOM 734 N N . LEU A 1 94 ? 1.201 -1.080 11.761 1.00 83.38 94 LEU A N 1
ATOM 735 C CA . LEU A 1 94 ? 0.566 -1.413 13.042 1.00 83.38 94 LEU A CA 1
ATOM 736 C C . LEU A 1 94 ? -0.809 -0.757 13.221 1.00 83.38 94 LEU A C 1
ATOM 738 O O . LEU A 1 94 ? -1.700 -1.362 13.814 1.00 83.38 94 LEU A O 1
ATOM 742 N N . HIS A 1 95 ? -0.986 0.464 12.716 1.00 83.69 95 HIS A N 1
ATOM 743 C CA . HIS A 1 95 ? -2.246 1.204 12.816 1.00 83.69 95 HIS A CA 1
ATOM 744 C C . HIS A 1 95 ? -3.205 0.944 11.642 1.00 83.69 95 HIS A C 1
ATOM 746 O O . HIS A 1 95 ? -4.269 1.562 11.580 1.00 83.69 95 HIS A O 1
ATOM 752 N N . GLY A 1 96 ? -2.850 0.047 10.712 1.00 82.12 96 GLY A N 1
ATOM 753 C CA . GLY A 1 96 ? -3.663 -0.252 9.529 1.00 82.12 96 GLY A CA 1
ATOM 754 C C . GLY A 1 96 ? -3.764 0.916 8.544 1.00 82.12 96 GLY A C 1
ATOM 755 O O . GLY A 1 96 ? -4.728 1.013 7.790 1.00 82.12 96 GLY A O 1
ATOM 756 N N . GLU A 1 97 ? -2.797 1.835 8.569 1.00 85.62 97 GLU A N 1
ATOM 757 C CA . GLU A 1 97 ? -2.691 2.927 7.598 1.00 85.62 97 GLU A CA 1
ATOM 758 C C . GLU A 1 97 ? -1.964 2.513 6.311 1.00 85.62 97 GLU A C 1
ATOM 760 O O . GLU A 1 97 ? -2.014 3.247 5.319 1.00 85.62 97 GLU A O 1
ATOM 765 N N . ALA A 1 98 ? -1.273 1.373 6.335 1.00 88.75 98 ALA A N 1
ATOM 766 C CA . ALA A 1 98 ? -0.641 0.735 5.193 1.00 88.75 98 ALA A CA 1
ATOM 767 C C . ALA A 1 98 ? -0.807 -0.789 5.265 1.00 88.75 98 ALA A C 1
ATOM 769 O O . ALA A 1 98 ? -0.840 -1.371 6.348 1.00 88.75 98 ALA A O 1
ATOM 770 N N . ASP A 1 99 ? -0.861 -1.417 4.095 1.00 86.25 99 ASP A N 1
ATOM 771 C CA . ASP A 1 99 ? -0.970 -2.864 3.906 1.00 86.25 99 ASP A CA 1
ATOM 772 C C . ASP A 1 99 ? 0.407 -3.508 3.662 1.00 86.25 99 ASP A C 1
ATOM 774 O O . ASP A 1 99 ? 0.636 -4.666 4.007 1.00 86.25 99 ASP A O 1
ATOM 778 N N . LEU A 1 100 ? 1.343 -2.750 3.075 1.00 88.94 100 LEU A N 1
ATOM 779 C CA . LEU A 1 100 ? 2.700 -3.189 2.746 1.00 88.94 100 LEU A CA 1
ATOM 780 C C . LEU A 1 100 ? 3.711 -2.089 3.073 1.00 88.94 100 LEU A C 1
ATOM 782 O O . LEU A 1 100 ? 3.481 -0.924 2.751 1.00 88.94 100 LEU A O 1
ATOM 786 N N . ALA A 1 101 ? 4.855 -2.463 3.646 1.00 89.75 101 ALA A N 1
ATOM 787 C CA . ALA A 1 101 ? 5.971 -1.552 3.867 1.00 89.75 101 ALA A CA 1
ATOM 788 C C . ALA A 1 101 ? 7.228 -2.012 3.125 1.00 89.75 101 ALA A C 1
ATOM 790 O O . ALA A 1 101 ? 7.590 -3.186 3.181 1.00 89.75 101 ALA A O 1
ATOM 791 N N . LEU A 1 102 ? 7.908 -1.080 2.456 1.00 88.50 102 LEU A N 1
ATOM 792 C CA . LEU A 1 102 ? 9.148 -1.328 1.721 1.00 88.50 102 LEU A CA 1
ATOM 793 C C . LEU A 1 102 ? 10.311 -0.568 2.364 1.00 88.50 102 LEU A C 1
ATOM 795 O O . LEU A 1 102 ? 10.175 0.606 2.713 1.00 88.50 102 LEU A O 1
ATOM 799 N N . GLY A 1 103 ? 11.469 -1.224 2.469 1.00 84.94 103 GLY A N 1
ATOM 800 C CA . GLY A 1 103 ? 12.692 -0.602 2.993 1.00 84.94 103 GLY A CA 1
ATOM 801 C C . GLY A 1 103 ? 12.723 -0.460 4.510 1.00 84.94 103 GLY A C 1
ATOM 802 O O . GLY A 1 103 ? 13.478 0.354 5.032 1.00 84.94 103 GLY A O 1
ATOM 803 N N . VAL A 1 104 ? 11.908 -1.238 5.225 1.00 78.25 104 VAL A N 1
ATOM 804 C CA . VAL A 1 104 ? 11.894 -1.219 6.688 1.00 78.25 104 VAL A CA 1
ATOM 805 C C . VAL A 1 104 ? 13.123 -1.973 7.208 1.00 78.25 104 VAL A C 1
ATOM 807 O O . VAL A 1 104 ? 13.347 -3.114 6.796 1.00 78.25 104 VAL A O 1
ATOM 810 N N . PRO A 1 105 ? 13.930 -1.388 8.111 1.00 70.69 105 PRO A N 1
ATOM 811 C CA . PRO A 1 105 ? 14.969 -2.143 8.801 1.00 70.69 105 PRO A CA 1
ATOM 812 C C . PRO A 1 105 ? 14.322 -3.302 9.569 1.00 70.69 105 PRO A C 1
ATOM 814 O O . PRO A 1 105 ? 13.281 -3.108 10.194 1.00 70.69 105 PRO A O 1
ATOM 817 N N . ALA A 1 106 ? 14.920 -4.498 9.504 1.00 62.91 106 ALA A N 1
ATOM 818 C CA . ALA A 1 106 ? 14.351 -5.736 10.043 1.00 62.91 106 ALA A CA 1
ATOM 819 C C . ALA A 1 106 ? 13.717 -5.527 11.439 1.00 62.91 106 ALA A C 1
ATOM 821 O O . ALA A 1 106 ? 14.443 -5.242 12.399 1.00 62.91 106 ALA A O 1
ATOM 822 N N . PRO A 1 107 ? 12.383 -5.638 11.574 1.00 62.44 107 PRO A N 1
ATOM 823 C CA . PRO A 1 107 ? 11.717 -5.378 12.837 1.00 62.44 107 PRO A CA 1
ATOM 824 C C . PRO A 1 107 ? 11.802 -6.599 13.757 1.00 62.44 107 PRO A C 1
ATOM 826 O O . PRO A 1 107 ? 11.855 -7.750 13.319 1.00 62.44 107 PRO A O 1
ATOM 829 N N . SER A 1 108 ? 11.764 -6.352 15.066 1.00 57.72 108 SER A N 1
ATOM 830 C CA . SER A 1 108 ? 11.454 -7.384 16.054 1.00 57.72 108 SER A CA 1
ATOM 831 C C . SER A 1 108 ? 10.075 -7.962 15.732 1.00 57.72 108 SER A C 1
ATOM 833 O O . SER A 1 108 ? 9.076 -7.249 15.839 1.00 57.72 108 SER A O 1
ATOM 835 N N . ALA A 1 109 ? 10.041 -9.222 15.293 1.00 56.06 109 ALA A N 1
ATOM 836 C CA . ALA A 1 109 ? 8.848 -9.904 14.806 1.00 56.06 109 ALA A CA 1
ATOM 837 C C . ALA A 1 109 ? 7.638 -9.689 15.733 1.00 56.06 109 ALA A C 1
ATOM 839 O O . ALA A 1 109 ? 7.647 -10.108 16.891 1.00 56.06 109 ALA A O 1
ATOM 840 N N . SER A 1 110 ? 6.589 -9.050 15.210 1.00 61.81 110 SER A N 1
ATOM 841 C CA . SER A 1 110 ? 5.251 -9.134 15.796 1.00 61.81 110 SER A CA 1
ATOM 842 C C . SER A 1 110 ? 4.495 -10.260 15.092 1.00 61.81 110 SER A C 1
ATOM 844 O O . SER A 1 110 ? 4.677 -10.475 13.895 1.00 61.81 110 SER A O 1
ATOM 846 N N . SER A 1 111 ? 3.658 -11.004 15.817 1.00 62.00 111 SER A N 1
ATOM 847 C CA . SER A 1 111 ? 2.979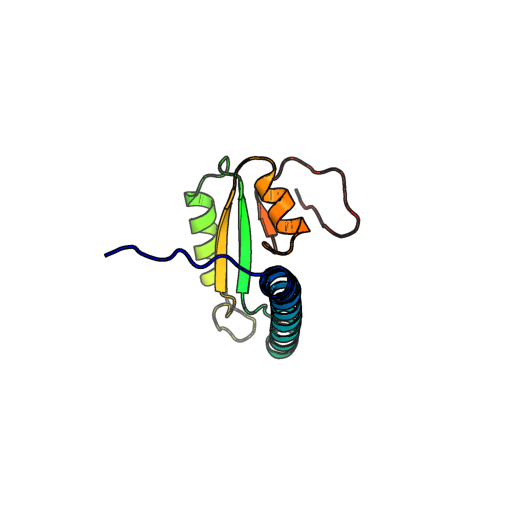 -12.200 15.292 1.00 62.00 111 SER A CA 1
ATOM 848 C C . SER A 1 111 ? 1.997 -11.929 14.144 1.00 62.00 111 SER A C 1
ATOM 850 O O . SER A 1 111 ? 1.525 -12.878 13.524 1.00 62.00 111 SER A O 1
ATOM 852 N N . SER A 1 112 ? 1.681 -10.663 13.857 1.00 72.88 112 SER A N 1
ATOM 853 C CA . SER A 1 112 ? 0.727 -10.249 12.824 1.00 72.88 112 SER A CA 1
ATOM 854 C C . SER A 1 112 ? 1.366 -9.694 11.550 1.00 72.88 112 SER A C 1
ATOM 856 O O . SER A 1 112 ? 0.634 -9.437 10.599 1.00 72.88 112 SER A O 1
ATOM 858 N N . ILE A 1 113 ? 2.687 -9.483 11.511 1.00 75.69 113 ILE A N 1
ATOM 859 C CA . ILE A 1 113 ? 3.364 -8.877 10.357 1.00 75.69 113 ILE A CA 1
ATOM 860 C C . ILE A 1 113 ? 4.358 -9.871 9.768 1.00 75.69 113 ILE A C 1
ATOM 862 O O . ILE A 1 113 ? 5.321 -10.276 10.418 1.00 75.69 113 ILE A O 1
ATOM 866 N N . HIS A 1 114 ? 4.113 -10.246 8.515 1.00 80.06 114 HIS A N 1
ATOM 867 C CA . HIS A 1 114 ? 5.005 -11.102 7.744 1.00 80.06 114 HIS A CA 1
ATOM 868 C C . HIS A 1 114 ? 6.109 -10.264 7.098 1.00 80.06 114 HIS A C 1
ATOM 870 O O . HIS A 1 114 ? 5.832 -9.193 6.560 1.00 80.06 114 HIS A O 1
ATOM 876 N N . CYS A 1 115 ? 7.352 -10.739 7.163 1.00 80.31 115 CYS A N 1
ATOM 877 C CA . CYS A 1 115 ? 8.515 -10.049 6.605 1.00 80.31 115 CYS A CA 1
ATOM 878 C C . CYS A 1 115 ? 9.198 -10.950 5.573 1.00 80.31 115 CYS A C 1
ATOM 880 O O . CYS A 1 115 ? 9.487 -12.107 5.876 1.00 80.31 115 CYS A O 1
ATOM 882 N N . GLU A 1 116 ? 9.489 -10.401 4.395 1.00 78.25 116 GLU A N 1
ATOM 883 C CA . GLU A 1 116 ? 10.235 -11.062 3.318 1.00 78.25 116 GLU A CA 1
ATOM 884 C C . GLU A 1 116 ? 11.493 -10.237 2.978 1.00 78.25 116 GLU A C 1
ATOM 886 O O . GLU A 1 116 ? 11.425 -9.004 3.053 1.00 78.25 116 GLU A O 1
ATOM 891 N N . PRO A 1 117 ? 12.632 -10.890 2.667 1.00 72.31 117 PRO A N 1
ATOM 892 C CA . PRO A 1 117 ? 13.885 -10.228 2.306 1.00 72.31 117 PRO A CA 1
ATOM 893 C C . PRO A 1 117 ? 13.930 -9.717 0.858 1.00 72.31 117 PRO A C 1
ATOM 895 O O . PRO A 1 117 ? 13.293 -10.328 -0.030 1.00 72.31 117 PRO A O 1
#

Radius of gyration: 18.29 Å; Cα contacts (8 Å, |Δi|>4): 110; chains: 1; bounding box: 34×54×44 Å

Mean predicted aligned error: 11.82 Å

Sequence (117 aa):
RSSRQAVLTSAGQELLIEGRRLLQELDAVANRVRRIATGWESELTMVVDDAIARRAVFDLMEAFYAQRCEDGTPPPTRLKLRVEVLAGTWEALLHGEADLALGVPAPSASSSIHCEP

Organism: Hemiselmis andersenii (NCBI:txid464988)

Nearest PDB structures (foldseek):
  8jj1-assembly1_B  TM=5.491E-01  e=1.636E+00  Homo sapiens
  3a44-assembly1_B  TM=4.462E-01  e=1.433E+00  Thermococcus kodakarensis KOD1
  3a44-assembly1_A  TM=4.490E-01  e=3.384E+00  Thermococcus kodakarensis KOD1
  1a4i-assembly1_A  TM=4.052E-01  e=5.030E+00  Homo sapiens

pLDDT: mean 80.68, std 11.18, range [49.88, 94.5]

Solvent-accessible surface area (backbone atoms only — not comparable to full-atom values): 7117 Å² total; per-residue (Å²): 137,84,82,81,79,87,71,78,46,74,69,52,49,52,50,50,54,52,50,52,54,52,51,52,54,50,51,53,51,52,35,50,54,41,22,71,74,70,77,45,50,56,58,48,33,35,25,31,25,68,90,52,60,66,64,61,53,51,54,50,52,51,54,52,57,69,39,65,45,99,87,66,43,56,62,80,49,42,81,42,83,4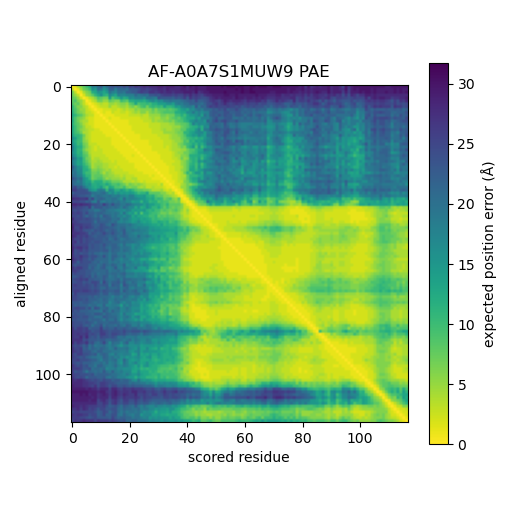4,78,31,60,82,63,49,36,55,51,28,45,77,72,67,71,22,81,44,67,43,78,69,74,90,69,86,82,50,99,86,61,91,84,84,136